Protein AF-A0A914VA08-F1 (afdb_monomer_lite)

Organism: NCBI:txid2011161

Structure (mmCIF, N/CA/C/O backbone):
data_AF-A0A914VA08-F1
#
_entry.id   AF-A0A914VA08-F1
#
loop_
_atom_site.group_PDB
_atom_site.id
_atom_site.type_symbol
_atom_site.label_atom_id
_atom_site.label_alt_id
_atom_site.label_comp_id
_atom_site.label_asym_id
_atom_site.label_entity_id
_atom_site.label_seq_id
_atom_site.pdbx_PDB_ins_code
_atom_site.Cartn_x
_atom_site.Cartn_y
_atom_site.Cartn_z
_atom_site.occupancy
_atom_site.B_iso_or_equiv
_atom_site.auth_seq_id
_atom_site.auth_comp_id
_atom_site.auth_asym_id
_atom_site.auth_atom_id
_atom_site.pdbx_PDB_model_num
ATOM 1 N N . MET A 1 1 ? -42.146 4.310 35.932 1.00 49.16 1 MET A N 1
ATOM 2 C CA . MET A 1 1 ? -40.684 4.479 36.084 1.00 49.16 1 MET A CA 1
ATOM 3 C C . MET A 1 1 ? -39.891 3.374 35.362 1.00 49.16 1 MET A C 1
ATOM 5 O O . MET A 1 1 ? -38.741 3.166 35.701 1.00 49.16 1 MET A O 1
ATOM 9 N N . SER A 1 2 ? -40.464 2.700 34.349 1.00 58.41 2 SER A N 1
ATOM 10 C CA . SER A 1 2 ? -39.874 1.489 33.733 1.00 58.41 2 SER A CA 1
ATOM 11 C C . SER A 1 2 ? -39.297 1.716 32.325 1.00 58.41 2 SER A C 1
ATOM 13 O O . SER A 1 2 ? -38.565 0.879 31.811 1.00 58.41 2 SER A O 1
ATOM 15 N N . SER A 1 3 ? -39.602 2.856 31.695 1.00 59.22 3 SER A N 1
ATOM 16 C CA . SER A 1 3 ? -39.230 3.139 30.298 1.00 59.22 3 SER A CA 1
ATOM 17 C C . SER A 1 3 ? -37.809 3.701 30.138 1.00 59.22 3 SER A C 1
ATOM 19 O O . SER A 1 3 ? -37.181 3.484 29.108 1.00 59.22 3 SER A O 1
ATOM 21 N N . MET A 1 4 ? -37.268 4.369 31.166 1.00 60.03 4 MET A N 1
ATOM 22 C CA . MET A 1 4 ? -35.904 4.931 31.141 1.00 60.03 4 MET A CA 1
ATOM 23 C C . MET A 1 4 ? -34.805 3.869 31.318 1.00 60.03 4 MET A C 1
ATOM 25 O O . MET A 1 4 ? -33.698 4.060 30.827 1.00 60.03 4 MET A O 1
ATOM 29 N N . GLN A 1 5 ? -35.096 2.733 31.964 1.00 60.03 5 GLN A N 1
ATOM 30 C CA . GLN A 1 5 ? -34.128 1.635 32.110 1.00 60.03 5 GLN A CA 1
ATOM 31 C C . GLN A 1 5 ? -33.979 0.796 30.832 1.00 60.03 5 GLN A C 1
ATOM 33 O O . GLN A 1 5 ? -32.873 0.363 30.521 1.00 60.03 5 GLN A O 1
ATOM 38 N N . GLY A 1 6 ? -35.051 0.630 30.046 1.00 62.97 6 GLY A N 1
ATOM 39 C CA . GLY A 1 6 ? -34.992 -0.093 28.767 1.00 62.97 6 GLY A CA 1
ATOM 40 C C . GLY A 1 6 ? -34.183 0.638 27.688 1.00 62.97 6 GLY A C 1
ATOM 41 O O . GLY A 1 6 ? -33.441 0.007 26.941 1.00 62.97 6 GLY A O 1
ATOM 42 N N . GLN A 1 7 ? -34.264 1.973 27.634 1.00 60.62 7 GLN A N 1
ATOM 43 C CA . GLN A 1 7 ? -33.460 2.773 26.698 1.00 60.62 7 GLN A CA 1
ATOM 44 C C . GLN A 1 7 ? -31.964 2.734 27.032 1.00 60.62 7 GLN A C 1
ATOM 46 O O . GLN A 1 7 ? -31.143 2.637 26.122 1.00 60.62 7 GLN A O 1
ATOM 51 N N . ALA A 1 8 ? -31.610 2.754 28.320 1.00 72.50 8 ALA A N 1
ATOM 52 C CA . ALA A 1 8 ? -30.217 2.682 28.754 1.00 72.50 8 ALA A CA 1
ATOM 53 C C . ALA A 1 8 ? -29.576 1.314 28.452 1.00 72.50 8 ALA A C 1
ATOM 55 O O . ALA A 1 8 ? -28.436 1.264 27.997 1.00 72.50 8 ALA A O 1
ATOM 56 N N . ALA A 1 9 ? -30.313 0.214 28.640 1.00 72.88 9 ALA A N 1
ATOM 57 C CA . ALA A 1 9 ? -29.819 -1.134 28.348 1.00 72.88 9 ALA A CA 1
ATOM 58 C C . ALA A 1 9 ? -29.530 -1.342 26.849 1.00 72.88 9 ALA A C 1
ATOM 60 O O . ALA A 1 9 ? -28.479 -1.867 26.489 1.00 72.88 9 ALA A O 1
ATOM 61 N N . ASN A 1 10 ? -30.415 -0.858 25.972 1.00 77.50 10 ASN A N 1
ATOM 62 C CA . ASN A 1 10 ? -30.220 -0.968 24.524 1.00 77.50 10 ASN A CA 1
ATOM 63 C C . ASN A 1 10 ? -29.056 -0.098 24.021 1.00 77.50 10 ASN A C 1
ATOM 65 O O . ASN A 1 10 ? -28.301 -0.524 23.151 1.00 77.50 10 ASN A O 1
ATOM 69 N N . ALA A 1 11 ? -28.880 1.103 24.583 1.00 78.75 11 ALA A N 1
ATOM 70 C CA . ALA A 1 11 ? -27.751 1.971 24.249 1.00 78.75 11 ALA A CA 1
ATOM 71 C C . ALA A 1 11 ? -26.406 1.375 24.704 1.00 78.75 11 ALA A C 1
ATOM 73 O O . ALA A 1 11 ? -25.399 1.513 24.011 1.00 78.75 11 ALA A O 1
ATOM 74 N N . MET A 1 12 ? -26.389 0.686 25.850 1.00 77.75 12 MET A N 1
ATOM 75 C CA . MET A 1 12 ? -25.191 0.028 26.370 1.00 77.75 12 MET A CA 1
ATOM 76 C C . MET A 1 12 ? -24.750 -1.158 25.501 1.00 77.75 12 MET A C 1
ATOM 78 O O . MET A 1 12 ? -23.553 -1.299 25.253 1.00 77.75 12 MET A O 1
ATOM 82 N N . GLU A 1 13 ? -25.682 -1.971 24.993 1.00 80.44 13 GLU A N 1
ATOM 83 C CA . GLU A 1 13 ? -25.329 -3.079 24.089 1.00 80.44 13 GLU A CA 1
ATOM 84 C C . GLU A 1 13 ? -24.793 -2.558 22.744 1.00 80.44 13 GLU A C 1
ATOM 86 O O . GLU A 1 13 ? -23.763 -3.031 22.271 1.00 80.44 13 GLU A O 1
ATOM 91 N N . GLN A 1 14 ? -25.389 -1.495 22.188 1.00 79.31 14 GLN A N 1
ATOM 92 C CA . GLN A 1 14 ? -24.883 -0.846 20.967 1.00 79.31 14 GLN A CA 1
ATOM 93 C C . GLN A 1 14 ? -23.474 -0.263 21.152 1.00 79.31 14 GLN A C 1
ATOM 95 O O . GLN A 1 14 ? -22.616 -0.398 20.278 1.00 79.31 14 GLN A O 1
ATOM 100 N N . ALA A 1 15 ? -23.208 0.372 22.298 1.00 80.31 15 ALA A N 1
ATOM 101 C CA . ALA A 1 15 ? -21.885 0.907 22.610 1.00 80.31 15 ALA A CA 1
ATOM 102 C C . ALA A 1 15 ? -20.831 -0.205 22.754 1.00 80.31 15 ALA A C 1
ATOM 104 O O . ALA A 1 15 ? -19.686 -0.030 22.337 1.00 80.31 15 ALA A O 1
ATOM 105 N N . LYS A 1 16 ? -21.217 -1.360 23.307 1.00 81.38 16 LYS A N 1
ATOM 106 C CA . LYS A 1 16 ? -20.354 -2.538 23.439 1.00 81.38 16 LYS A CA 1
ATOM 107 C C . LYS A 1 16 ? -20.020 -3.154 22.0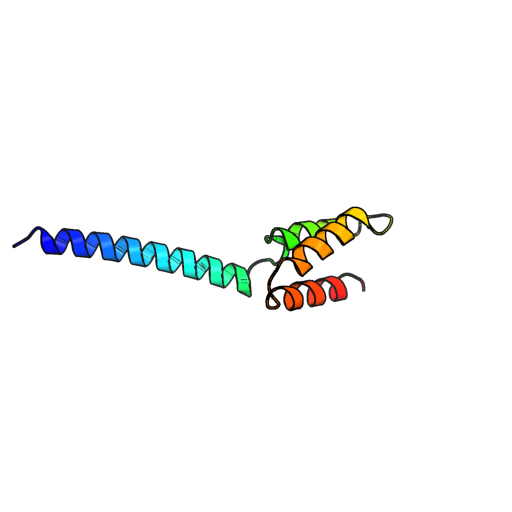79 1.00 81.38 16 LYS A C 1
ATOM 109 O O . LYS A 1 16 ? -18.851 -3.430 21.827 1.00 81.38 16 LYS A O 1
ATOM 114 N N . GLU A 1 17 ? -20.995 -3.312 21.186 1.00 79.00 17 GLU A N 1
ATOM 115 C CA . GLU A 1 17 ? -20.755 -3.793 19.815 1.00 79.00 17 GLU A CA 1
ATOM 116 C C . GLU A 1 17 ? -19.849 -2.839 19.023 1.00 79.00 17 GLU A C 1
ATOM 118 O O . GLU A 1 17 ? -18.900 -3.276 18.370 1.00 79.00 17 GLU A O 1
ATOM 123 N N . ALA A 1 18 ? -20.078 -1.526 19.132 1.00 79.06 18 ALA A N 1
ATOM 124 C CA . ALA A 1 18 ? -19.232 -0.521 18.495 1.00 79.06 18 ALA A CA 1
ATOM 125 C C . ALA A 1 18 ? -17.794 -0.537 19.042 1.00 79.06 18 ALA A C 1
ATOM 127 O O . ALA A 1 18 ? -16.844 -0.401 18.271 1.00 79.06 18 ALA A O 1
ATOM 128 N N . ALA A 1 19 ? -17.622 -0.742 20.352 1.00 77.00 19 ALA A N 1
ATOM 129 C CA . ALA A 1 19 ? -16.309 -0.860 20.980 1.00 77.00 19 ALA A CA 1
ATOM 130 C C . ALA A 1 19 ? -15.566 -2.136 20.552 1.00 77.00 19 ALA A C 1
ATOM 132 O O . ALA A 1 19 ? -14.358 -2.077 20.333 1.00 77.00 19 ALA A O 1
ATOM 133 N N . ILE A 1 20 ? -16.271 -3.262 20.387 1.00 78.81 20 ILE A N 1
ATOM 134 C CA . ILE A 1 20 ? -15.688 -4.510 19.871 1.00 78.81 20 ILE A CA 1
ATOM 135 C C . ILE A 1 20 ? -15.252 -4.331 18.413 1.00 78.81 20 ILE A C 1
ATOM 137 O O . ILE A 1 20 ? -14.116 -4.655 18.090 1.00 78.81 20 ILE A O 1
ATOM 141 N N . ASN A 1 21 ? -16.094 -3.740 17.560 1.00 77.94 21 ASN A N 1
ATOM 142 C CA . ASN A 1 21 ? -15.768 -3.484 16.151 1.00 77.94 21 ASN A CA 1
ATOM 143 C C . ASN A 1 21 ? -14.591 -2.505 16.001 1.00 77.94 21 ASN A C 1
ATOM 145 O O . ASN A 1 21 ? -13.672 -2.732 15.219 1.00 77.94 21 ASN A O 1
ATOM 149 N N . VAL A 1 22 ? -14.571 -1.428 16.794 1.00 77.19 22 VAL A N 1
ATOM 150 C CA . VAL A 1 22 ? -13.408 -0.534 16.856 1.00 77.19 22 VAL A CA 1
ATOM 151 C C . VAL A 1 22 ? -12.175 -1.310 17.306 1.00 77.19 22 VAL A C 1
ATOM 153 O O . VAL A 1 22 ? -11.156 -1.226 16.633 1.00 77.19 22 VAL A O 1
ATOM 156 N N . GLY A 1 23 ? -12.267 -2.085 18.391 1.00 73.00 23 GLY A N 1
ATOM 157 C CA . GLY A 1 23 ? -11.171 -2.896 18.919 1.00 73.00 23 GLY A CA 1
ATOM 158 C C . GLY A 1 23 ? -10.605 -3.879 17.895 1.00 73.00 23 GLY A C 1
ATOM 159 O O . GLY A 1 23 ? -9.390 -3.942 17.735 1.00 73.00 23 GLY A O 1
ATOM 160 N N . GLU A 1 24 ? -11.462 -4.575 17.152 1.00 68.81 24 GLU A N 1
ATOM 161 C CA . GLU A 1 24 ? -11.084 -5.464 16.050 1.00 68.81 24 GLU A CA 1
ATOM 162 C C . GLU A 1 24 ? -10.343 -4.692 14.954 1.00 68.81 24 GLU A C 1
ATOM 164 O O . GLU A 1 24 ? -9.218 -5.047 14.622 1.00 68.81 24 GLU A O 1
ATOM 169 N N . LYS A 1 25 ? -10.870 -3.545 14.505 1.00 6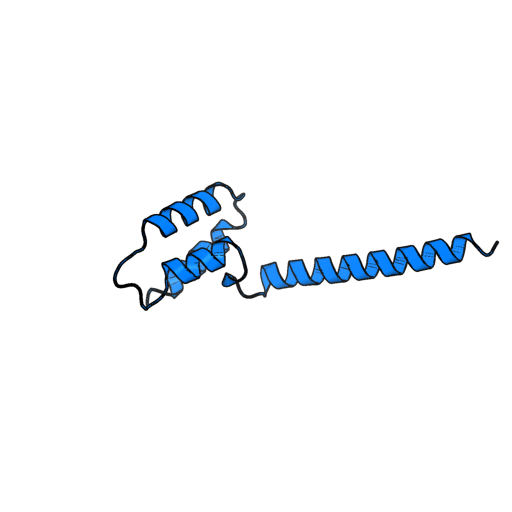7.56 25 LYS A N 1
ATOM 170 C CA . LYS A 1 25 ? -10.194 -2.698 13.507 1.00 67.56 25 LYS A CA 1
ATOM 171 C C . LYS A 1 25 ? -8.838 -2.173 13.967 1.00 67.56 25 LYS A C 1
ATOM 173 O O . LYS A 1 25 ? -7.925 -2.058 13.153 1.00 67.56 25 LYS A O 1
ATOM 178 N N . VAL A 1 26 ? -8.689 -1.828 15.249 1.00 70.25 26 VAL A N 1
ATOM 179 C CA . VAL A 1 26 ? -7.392 -1.396 15.795 1.00 70.25 26 VAL A CA 1
ATOM 180 C C . VAL A 1 26 ? -6.433 -2.589 15.867 1.00 70.25 26 VAL A C 1
ATOM 182 O O . VAL A 1 26 ? -5.251 -2.452 15.565 1.00 70.25 26 VAL A O 1
ATOM 185 N N . THR A 1 27 ? -6.938 -3.771 16.219 1.00 69.50 27 THR A N 1
ATOM 186 C CA . THR A 1 27 ? -6.141 -5.002 16.275 1.00 69.50 27 THR A CA 1
ATOM 187 C C . THR A 1 27 ? -5.683 -5.411 14.880 1.00 69.50 27 THR A C 1
ATOM 189 O O . THR A 1 27 ? -4.493 -5.619 14.695 1.00 69.50 27 THR A O 1
ATOM 192 N N . ASP A 1 28 ? -6.555 -5.402 13.875 1.00 63.84 28 ASP A N 1
ATOM 193 C CA . ASP A 1 28 ? -6.201 -5.658 12.474 1.00 63.84 28 ASP A CA 1
ATOM 194 C C . ASP A 1 28 ? -5.205 -4.631 11.926 1.00 63.84 28 ASP A C 1
ATOM 196 O 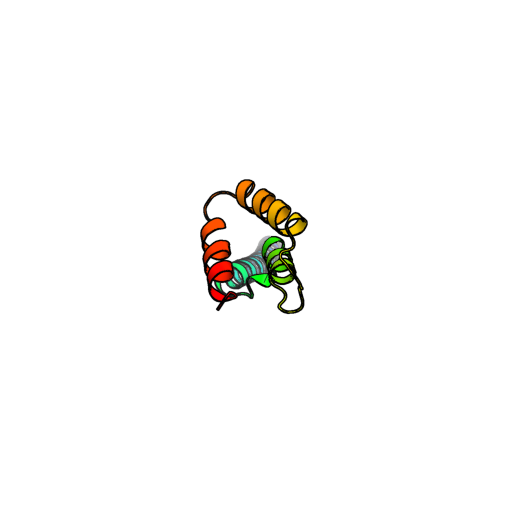O . ASP A 1 28 ? -4.322 -4.968 11.142 1.00 63.84 28 ASP A O 1
ATOM 200 N N . PHE A 1 29 ? -5.284 -3.380 12.378 1.00 64.25 29 PHE A N 1
ATOM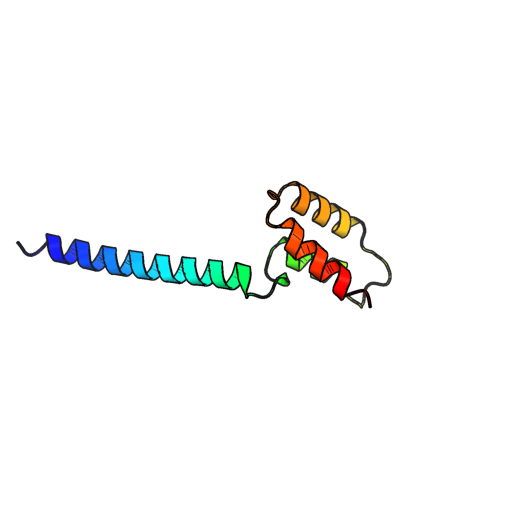 201 C CA . PHE A 1 29 ? -4.325 -2.351 11.988 1.00 64.25 29 PHE A CA 1
ATOM 202 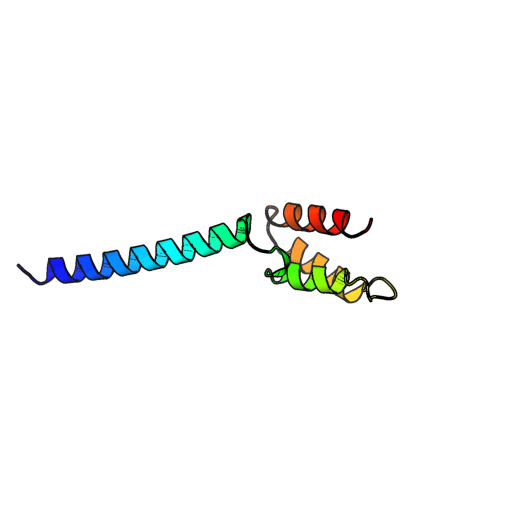C C . PHE A 1 29 ? -2.904 -2.620 12.517 1.00 64.25 29 PHE A C 1
ATOM 204 O O . PHE A 1 29 ? -1.929 -2.320 11.830 1.00 64.25 29 PHE A O 1
ATOM 211 N N . PHE A 1 30 ? -2.769 -3.178 13.726 1.00 64.69 30 PHE A N 1
ATOM 212 C CA . PHE A 1 30 ? -1.464 -3.432 14.358 1.00 64.69 30 PHE A CA 1
ATOM 213 C C . PHE A 1 30 ? -0.985 -4.892 14.278 1.00 64.69 30 PHE A C 1
ATOM 215 O O . PHE A 1 30 ? 0.209 -5.143 14.436 1.00 64.69 30 PHE A O 1
ATOM 222 N N . GLN A 1 31 ? -1.887 -5.849 14.068 1.00 62.56 31 GLN A N 1
ATOM 223 C CA . GLN A 1 31 ? -1.643 -7.299 14.095 1.00 62.56 31 GLN A CA 1
ATOM 224 C C . GLN A 1 31 ? -2.223 -8.036 12.877 1.00 62.56 31 GLN A C 1
ATOM 226 O O . GLN A 1 31 ? -1.915 -9.212 12.685 1.00 62.56 31 GLN A O 1
ATOM 231 N N . GLY A 1 32 ? -3.054 -7.381 12.063 1.00 65.44 32 GLY A N 1
ATOM 232 C CA . GLY A 1 32 ? -3.617 -7.962 10.848 1.00 65.44 32 GLY A CA 1
ATOM 233 C C . GLY A 1 32 ? -2.601 -8.034 9.710 1.00 65.44 32 GLY A C 1
ATOM 234 O O . GLY A 1 32 ? -1.509 -7.463 9.767 1.00 65.44 32 GLY A O 1
ATOM 235 N N . ASN A 1 33 ? -2.953 -8.764 8.649 1.00 71.31 33 ASN A N 1
ATOM 236 C CA . ASN A 1 33 ? -2.095 -8.877 7.472 1.00 71.31 33 ASN A CA 1
ATOM 237 C C . ASN A 1 33 ? -1.959 -7.491 6.800 1.00 71.31 33 ASN A C 1
ATOM 239 O O . ASN A 1 33 ? -2.966 -6.956 6.323 1.00 71.31 33 ASN A O 1
ATOM 243 N N . PRO A 1 34 ? -0.743 -6.920 6.695 1.00 70.06 34 PRO A N 1
ATOM 244 C CA . PRO A 1 34 ? -0.529 -5.594 6.115 1.00 70.06 34 PRO A CA 1
ATOM 245 C C . PRO A 1 34 ? -1.016 -5.479 4.660 1.00 70.06 34 PRO A C 1
ATOM 247 O O . PRO A 1 34 ? -1.385 -4.382 4.233 1.00 70.06 34 PRO A O 1
ATOM 250 N N . PHE A 1 35 ? -1.097 -6.595 3.922 1.00 77.12 35 PHE A N 1
ATOM 251 C CA . PHE A 1 35 ? -1.602 -6.655 2.544 1.00 77.12 35 PHE A CA 1
ATOM 252 C C . PHE A 1 35 ? -3.122 -6.487 2.419 1.00 77.12 35 PHE A C 1
ATOM 254 O O . PHE A 1 35 ? -3.623 -6.224 1.333 1.00 77.12 35 PHE A O 1
ATOM 261 N N . THR A 1 36 ? -3.869 -6.550 3.524 1.00 77.56 36 THR A N 1
ATOM 262 C CA . THR A 1 36 ? -5.317 -6.265 3.520 1.00 77.56 36 THR A CA 1
ATOM 263 C C . THR A 1 36 ? -5.632 -4.773 3.413 1.00 77.56 36 THR A C 1
ATOM 265 O O . THR A 1 36 ? -6.752 -4.393 3.070 1.00 77.56 36 THR A O 1
ATOM 268 N N . SER A 1 37 ? -4.650 -3.907 3.683 1.00 76.88 37 SER A N 1
ATOM 269 C CA . SER A 1 37 ? -4.806 -2.468 3.485 1.00 76.88 37 SER A CA 1
ATOM 270 C C . SER A 1 37 ? -4.821 -2.115 1.989 1.00 76.88 37 SER A C 1
ATOM 272 O O . SER A 1 37 ? -4.161 -2.790 1.196 1.00 76.88 37 SER A O 1
ATOM 274 N N . PRO A 1 38 ? -5.500 -1.028 1.570 1.00 81.31 38 PRO A N 1
ATOM 275 C CA . PRO A 1 38 ? -5.519 -0.622 0.162 1.00 81.31 38 PRO A CA 1
ATOM 276 C C . PRO A 1 38 ? -4.123 -0.411 -0.447 1.00 81.31 38 PRO A C 1
ATOM 278 O O . PRO A 1 38 ? -3.898 -0.753 -1.604 1.00 81.31 38 PRO A O 1
ATOM 281 N N . VAL A 1 39 ? -3.176 0.124 0.333 1.00 84.31 39 VAL A N 1
ATOM 282 C CA . VAL A 1 39 ? -1.773 0.274 -0.089 1.00 84.31 39 VAL A CA 1
ATOM 283 C C . VAL A 1 39 ? -1.010 -1.045 -0.032 1.00 84.31 39 VAL A C 1
ATOM 285 O O . VAL A 1 39 ? -0.204 -1.320 -0.912 1.00 84.31 39 VAL A O 1
ATOM 288 N N . GLY A 1 40 ? -1.304 -1.893 0.953 1.00 81.81 40 GLY A N 1
ATOM 289 C CA . GLY A 1 40 ? -0.730 -3.226 1.085 1.00 81.81 40 GLY A CA 1
ATOM 290 C C . GLY A 1 40 ? -1.040 -4.115 -0.113 1.00 81.81 40 GLY A C 1
ATOM 291 O O . GLY A 1 40 ? -0.121 -4.693 -0.677 1.00 81.81 40 GLY A O 1
ATOM 292 N N . ALA A 1 41 ? -2.292 -4.154 -0.566 1.00 85.75 41 ALA A N 1
ATOM 293 C CA . ALA A 1 41 ? -2.679 -4.928 -1.746 1.00 85.75 41 ALA A CA 1
ATOM 294 C C . ALA A 1 41 ? -1.935 -4.470 -3.016 1.00 85.75 41 ALA A C 1
ATOM 296 O O . ALA A 1 41 ? -1.585 -5.282 -3.870 1.00 85.75 41 ALA A O 1
ATOM 297 N N . LYS A 1 42 ? -1.659 -3.163 -3.138 1.00 87.31 42 LYS A N 1
ATOM 298 C CA . LYS A 1 42 ? -0.842 -2.617 -4.232 1.00 87.31 42 LYS A CA 1
ATOM 299 C C . LYS A 1 42 ? 0.624 -3.016 -4.096 1.00 87.31 42 LYS A C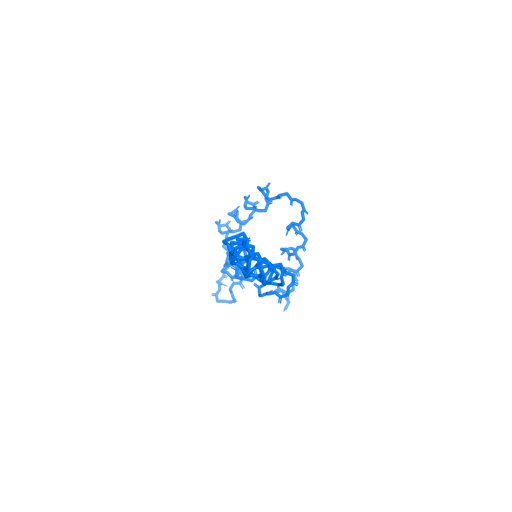 1
ATOM 301 O O . LYS A 1 42 ? 1.243 -3.366 -5.091 1.00 87.31 42 LYS A O 1
ATOM 306 N N . ILE A 1 43 ? 1.170 -2.996 -2.881 1.00 85.94 43 ILE A N 1
ATOM 307 C CA . ILE A 1 43 ? 2.538 -3.454 -2.612 1.00 85.94 43 ILE A CA 1
ATOM 308 C C . ILE A 1 43 ? 2.683 -4.932 -2.975 1.00 85.94 43 ILE A C 1
ATOM 310 O O . ILE A 1 43 ? 3.606 -5.266 -3.703 1.00 85.94 43 ILE A O 1
ATOM 314 N N . GLU A 1 44 ? 1.749 -5.788 -2.551 1.00 88.56 44 GLU A N 1
ATOM 315 C CA . GLU A 1 44 ? 1.751 -7.222 -2.873 1.00 88.56 44 GLU A CA 1
ATOM 316 C C . GLU A 1 44 ? 1.830 -7.461 -4.386 1.00 88.56 44 GLU A C 1
ATOM 318 O O . GLU A 1 44 ? 2.655 -8.242 -4.850 1.00 88.56 44 GLU A O 1
ATOM 323 N N . GLN A 1 45 ? 1.043 -6.711 -5.162 1.00 89.75 45 GLN A N 1
ATOM 324 C CA . GLN A 1 45 ? 1.064 -6.759 -6.625 1.00 89.75 45 GLN A CA 1
ATOM 325 C C . GLN A 1 45 ? 2.356 -6.194 -7.238 1.00 89.75 45 GLN A C 1
ATOM 327 O O . GLN A 1 45 ? 2.798 -6.696 -8.265 1.00 89.75 45 GLN A O 1
ATOM 332 N N . ALA A 1 46 ? 2.963 -5.156 -6.649 1.00 88.56 46 ALA A N 1
ATOM 333 C CA . ALA A 1 46 ? 4.228 -4.571 -7.126 1.00 88.56 46 ALA A CA 1
ATOM 334 C C . ALA A 1 46 ? 5.429 -5.479 -6.844 1.00 88.56 46 ALA A C 1
ATOM 336 O O . ALA A 1 46 ? 6.453 -5.354 -7.514 1.00 88.56 46 ALA A O 1
ATOM 337 N N . THR A 1 47 ? 5.311 -6.356 -5.847 1.00 85.62 47 THR A N 1
ATOM 338 C CA . THR A 1 47 ? 6.377 -7.251 -5.386 1.00 85.62 47 THR A CA 1
ATOM 339 C C . THR A 1 47 ? 6.093 -8.721 -5.686 1.00 85.62 47 THR A C 1
ATOM 341 O O . THR A 1 47 ? 6.705 -9.592 -5.073 1.00 85.62 47 THR A O 1
ATOM 344 N N . ASP A 1 48 ? 5.155 -9.016 -6.588 1.00 87.38 48 ASP A N 1
ATOM 345 C CA . ASP A 1 48 ? 4.850 -10.391 -6.975 1.00 87.38 48 ASP A CA 1
ATOM 346 C C . ASP A 1 48 ? 6.100 -11.033 -7.621 1.00 87.38 48 ASP A C 1
ATOM 348 O O . ASP A 1 48 ? 6.642 -10.486 -8.589 1.00 87.38 48 ASP A O 1
ATOM 352 N N . PRO A 1 49 ? 6.579 -12.189 -7.120 1.00 85.19 49 PRO A N 1
ATOM 353 C CA . PRO A 1 49 ? 7.789 -12.844 -7.622 1.00 85.19 49 PRO A CA 1
ATOM 354 C C . PRO A 1 49 ? 7.671 -13.333 -9.074 1.00 85.19 49 PRO A C 1
ATOM 356 O O . PRO A 1 49 ? 8.671 -13.721 -9.676 1.00 85.19 49 PRO A O 1
ATOM 359 N N . THR A 1 50 ? 6.465 -13.352 -9.644 1.00 91.44 50 THR A N 1
ATOM 360 C CA . THR A 1 50 ? 6.221 -13.684 -11.052 1.00 91.44 50 THR A CA 1
ATOM 361 C C . THR A 1 50 ? 6.456 -12.506 -12.001 1.00 91.44 50 THR A C 1
ATOM 363 O O . THR A 1 50 ? 6.486 -12.705 -13.219 1.00 91.44 50 THR A O 1
ATOM 366 N N . LEU A 1 51 ? 6.655 -11.287 -11.483 1.00 87.19 51 LEU A N 1
ATOM 367 C CA . LEU A 1 51 ? 6.981 -10.124 -12.301 1.00 87.19 51 LEU A CA 1
ATOM 368 C C . LEU A 1 51 ? 8.360 -10.278 -12.948 1.00 87.19 51 LEU A C 1
ATOM 370 O O . LEU A 1 51 ? 9.370 -10.481 -12.280 1.00 87.19 51 LEU A O 1
ATOM 374 N N . ALA A 1 52 ? 8.412 -10.113 -14.270 1.00 90.94 52 ALA A N 1
ATOM 375 C CA . ALA A 1 52 ? 9.668 -10.138 -15.021 1.00 90.94 52 ALA A CA 1
ATOM 376 C C . ALA A 1 52 ? 10.565 -8.914 -14.741 1.00 90.94 52 ALA A C 1
ATOM 378 O O . ALA A 1 52 ? 11.774 -8.976 -14.956 1.00 90.94 52 ALA A O 1
ATOM 379 N N . SER A 1 53 ? 9.969 -7.799 -14.311 1.00 88.12 53 SER A N 1
ATOM 380 C CA . SER A 1 53 ? 10.637 -6.533 -13.990 1.00 88.12 53 SER A CA 1
ATOM 381 C C . SER A 1 53 ? 9.726 -5.654 -13.131 1.00 88.12 53 SER A C 1
ATOM 383 O O . SER A 1 53 ? 8.531 -5.924 -13.006 1.00 88.12 53 SER A O 1
ATOM 385 N N . GLU A 1 54 ? 10.258 -4.560 -12.590 1.00 85.38 54 GLU A N 1
ATOM 386 C CA . GLU A 1 54 ? 9.513 -3.652 -11.720 1.00 85.38 54 GLU A CA 1
ATOM 387 C C . GLU A 1 54 ? 8.298 -3.023 -12.420 1.00 85.38 54 GLU A C 1
ATOM 389 O O . GLU A 1 54 ? 8.383 -2.507 -13.540 1.00 85.38 54 GLU A O 1
ATOM 394 N N . ASN A 1 55 ? 7.160 -2.988 -11.721 1.00 87.75 55 ASN A N 1
ATOM 395 C CA . ASN A 1 55 ? 5.972 -2.280 -12.181 1.00 87.75 55 ASN A CA 1
ATOM 396 C C . ASN A 1 55 ? 6.013 -0.811 -11.732 1.00 87.75 55 ASN A C 1
ATOM 398 O O . ASN A 1 55 ? 5.428 -0.430 -10.718 1.00 87.75 55 ASN A O 1
ATOM 402 N N . TRP A 1 56 ? 6.698 0.034 -12.505 1.00 91.81 56 TRP A N 1
ATOM 403 C CA . TRP A 1 56 ? 6.843 1.458 -12.186 1.00 91.81 56 TRP A CA 1
ATOM 404 C C . TRP A 1 56 ? 5.517 2.218 -12.106 1.00 91.81 56 TRP A C 1
ATOM 406 O O . TRP A 1 56 ? 5.404 3.135 -11.299 1.00 91.81 56 TRP A O 1
ATOM 416 N N . GLY A 1 57 ? 4.502 1.829 -12.885 1.00 91.31 57 GLY A N 1
ATOM 417 C CA . GLY A 1 57 ? 3.173 2.440 -12.792 1.00 91.31 57 GLY A CA 1
ATOM 418 C C . GLY A 1 57 ? 2.546 2.221 -11.416 1.00 91.31 57 GLY A C 1
ATOM 419 O O . GLY A 1 57 ? 2.082 3.170 -10.788 1.00 91.31 57 GLY A O 1
ATOM 420 N N . LEU A 1 58 ? 2.615 0.986 -10.916 1.00 88.31 58 LEU A N 1
ATOM 421 C CA . LEU A 1 58 ? 2.123 0.646 -9.584 1.00 88.31 58 LEU A CA 1
ATOM 422 C C . LEU A 1 58 ? 2.989 1.263 -8.477 1.00 88.31 58 LEU A C 1
ATOM 424 O O . LEU A 1 58 ? 2.459 1.752 -7.484 1.00 88.31 58 LEU A O 1
ATOM 428 N N . ASN A 1 59 ? 4.310 1.318 -8.674 1.00 85.56 59 ASN A N 1
ATOM 429 C CA . ASN A 1 59 ? 5.224 1.965 -7.731 1.00 85.56 59 ASN A CA 1
ATOM 430 C C . ASN A 1 59 ? 4.923 3.464 -7.576 1.00 85.56 59 ASN A C 1
ATOM 432 O O . ASN A 1 59 ? 4.915 3.961 -6.452 1.00 85.56 59 ASN A O 1
ATOM 436 N N . MET A 1 60 ? 4.630 4.176 -8.670 1.00 91.31 60 MET A N 1
ATOM 437 C CA . MET A 1 60 ? 4.252 5.594 -8.609 1.00 91.31 60 MET A CA 1
ATOM 438 C C . MET A 1 60 ? 2.914 5.798 -7.890 1.00 91.31 60 MET A C 1
ATOM 440 O O . MET A 1 60 ? 2.794 6.709 -7.076 1.00 91.31 60 MET A O 1
ATOM 444 N N . GLU A 1 61 ? 1.940 4.910 -8.105 1.00 87.69 61 GLU A N 1
ATOM 445 C CA . GLU A 1 61 ? 0.658 4.963 -7.393 1.00 87.69 61 GLU A CA 1
ATOM 446 C C . GLU A 1 61 ? 0.822 4.710 -5.882 1.00 87.69 61 GLU A C 1
ATOM 448 O O . GLU A 1 61 ? 0.177 5.361 -5.058 1.00 87.69 61 GLU A O 1
ATOM 453 N N . ILE A 1 62 ? 1.718 3.798 -5.495 1.00 86.50 62 ILE A N 1
ATOM 454 C CA . ILE A 1 62 ? 2.068 3.568 -4.086 1.00 86.50 62 ILE A CA 1
ATOM 455 C C . ILE A 1 62 ? 2.713 4.825 -3.486 1.00 86.50 62 ILE A C 1
ATOM 457 O O . ILE A 1 62 ? 2.358 5.211 -2.372 1.00 86.50 62 ILE A O 1
ATOM 461 N N . CYS A 1 63 ? 3.623 5.489 -4.209 1.00 85.12 63 CYS A N 1
ATOM 462 C CA . CYS A 1 63 ? 4.227 6.747 -3.763 1.00 85.12 63 CYS A CA 1
ATOM 463 C C . CYS A 1 63 ? 3.172 7.832 -3.522 1.00 85.12 63 CYS A C 1
ATOM 465 O O . CYS A 1 63 ? 3.215 8.492 -2.484 1.00 85.12 63 CYS A O 1
ATOM 467 N N . ASP A 1 64 ? 2.207 7.985 -4.429 1.00 85.62 64 ASP A N 1
ATOM 468 C CA . ASP A 1 64 ? 1.104 8.934 -4.264 1.00 85.62 64 ASP A CA 1
ATOM 469 C C . ASP A 1 64 ? 0.276 8.611 -3.015 1.00 85.62 64 ASP A C 1
ATOM 471 O O . ASP A 1 64 ? 0.008 9.496 -2.200 1.00 85.62 64 ASP A O 1
ATOM 475 N N . PHE A 1 65 ? -0.052 7.334 -2.800 1.00 84.00 65 PHE A N 1
ATOM 476 C CA . PHE A 1 65 ? -0.803 6.898 -1.624 1.00 84.00 65 PHE A CA 1
ATOM 477 C C . PHE A 1 65 ? -0.064 7.216 -0.316 1.00 84.00 65 PHE A C 1
ATOM 479 O O . PHE A 1 65 ? -0.657 7.752 0.618 1.00 84.00 65 PHE A O 1
ATOM 486 N N . VAL A 1 66 ? 1.241 6.929 -0.255 1.00 79.31 66 VAL A N 1
ATOM 487 C CA . VAL A 1 66 ? 2.084 7.217 0.916 1.00 79.31 66 VAL A CA 1
ATOM 488 C C . VAL A 1 66 ? 2.157 8.717 1.181 1.00 79.31 66 VAL A C 1
ATOM 490 O O . VAL A 1 66 ? 1.939 9.147 2.313 1.00 79.31 66 VAL A O 1
ATOM 493 N N . ASN A 1 67 ? 2.412 9.512 0.142 1.00 79.69 67 ASN A N 1
ATOM 494 C CA . ASN A 1 67 ? 2.551 10.965 0.244 1.00 79.69 67 ASN A CA 1
ATOM 495 C C . ASN A 1 67 ? 1.252 11.660 0.678 1.00 79.69 67 ASN A C 1
ATOM 497 O O . ASN A 1 67 ? 1.295 12.743 1.256 1.00 79.69 67 ASN A O 1
ATOM 501 N N . MET A 1 68 ? 0.100 11.042 0.417 1.00 77.44 68 MET A N 1
ATOM 502 C CA . MET A 1 68 ? -1.208 11.542 0.846 1.00 77.44 68 MET A CA 1
ATOM 503 C C . MET A 1 68 ? -1.598 11.088 2.261 1.00 77.44 68 MET A C 1
ATOM 505 O O . MET A 1 68 ? -2.578 11.590 2.814 1.00 77.44 68 MET A O 1
ATOM 509 N N . THR A 1 69 ? -0.847 10.166 2.873 1.00 68.88 69 THR A N 1
ATOM 510 C CA . THR A 1 69 ? -1.120 9.676 4.230 1.00 68.88 69 THR A CA 1
ATOM 511 C C . THR A 1 69 ? -0.225 10.346 5.282 1.00 68.88 69 THR A C 1
ATOM 513 O O . THR A 1 69 ? 0.996 10.334 5.136 1.00 68.88 69 THR A O 1
ATOM 516 N N . PRO A 1 70 ? -0.780 10.906 6.377 1.00 61.22 70 PRO A N 1
ATOM 517 C CA . PRO A 1 70 ? 0.028 11.531 7.422 1.00 61.22 70 PRO A CA 1
ATOM 518 C C . PRO A 1 70 ? 0.917 10.501 8.145 1.00 61.22 70 PRO A C 1
ATOM 520 O O . PRO A 1 70 ? 0.410 9.564 8.759 1.00 61.22 70 PRO A O 1
ATOM 523 N N . GLU A 1 71 ? 2.234 10.707 8.010 1.00 51.81 71 GLU A N 1
ATOM 524 C CA . GLU A 1 71 ? 3.486 10.248 8.669 1.00 51.81 71 GLU A CA 1
ATOM 525 C C . GLU A 1 71 ? 3.539 8.995 9.584 1.00 51.81 71 GLU A C 1
ATOM 527 O O . GLU A 1 71 ? 4.614 8.410 9.734 1.00 51.81 71 GLU A O 1
ATOM 532 N N . GLY A 1 72 ? 2.434 8.507 10.150 1.00 50.19 72 GLY A N 1
ATOM 533 C CA . GLY A 1 72 ? 2.366 7.250 10.909 1.00 50.19 72 GLY A CA 1
ATOM 534 C C . GLY A 1 72 ? 2.317 5.982 10.042 1.00 50.19 72 GLY A C 1
ATOM 535 O O . GLY A 1 72 ? 2.782 4.930 10.474 1.00 50.19 72 GLY A O 1
ATOM 536 N N . LEU A 1 73 ? 1.818 6.072 8.802 1.00 55.31 73 LEU A N 1
ATOM 537 C CA . LEU A 1 73 ? 1.670 4.932 7.876 1.00 55.31 73 LEU A CA 1
ATOM 538 C C . LEU A 1 73 ? 2.948 4.603 7.082 1.00 55.31 73 LEU A C 1
ATOM 540 O O . LEU A 1 73 ? 3.155 3.459 6.674 1.00 55.31 73 LEU A O 1
ATOM 544 N N . ALA A 1 74 ? 3.855 5.571 6.927 1.00 53.97 74 ALA A N 1
ATOM 545 C CA . ALA A 1 74 ? 5.071 5.415 6.127 1.00 53.97 74 ALA A CA 1
ATOM 546 C C . ALA A 1 74 ? 6.052 4.365 6.692 1.00 53.97 74 ALA A C 1
ATOM 548 O O . ALA A 1 74 ? 6.770 3.711 5.934 1.00 53.97 74 ALA A O 1
ATOM 549 N N . ARG A 1 75 ? 6.082 4.153 8.019 1.00 48.81 75 ARG A N 1
ATOM 550 C CA . ARG A 1 75 ? 7.031 3.208 8.641 1.00 48.81 75 ARG A CA 1
ATOM 551 C C . ARG A 1 75 ? 6.668 1.736 8.441 1.00 48.81 75 ARG A C 1
ATOM 553 O O . ARG A 1 75 ? 7.576 0.913 8.394 1.00 48.81 75 ARG A O 1
ATOM 560 N N . ILE A 1 76 ? 5.388 1.395 8.290 1.00 52.50 76 ILE A N 1
ATOM 561 C CA . ILE A 1 76 ? 4.963 0.004 8.048 1.00 52.50 76 ILE A CA 1
ATOM 562 C C . ILE A 1 76 ? 5.271 -0.412 6.599 1.00 52.50 76 ILE A C 1
ATOM 564 O O . ILE A 1 76 ? 5.686 -1.542 6.351 1.00 52.50 76 ILE A O 1
ATOM 568 N N . ILE A 1 77 ? 5.161 0.524 5.655 1.00 56.69 77 ILE A N 1
ATOM 569 C CA . ILE A 1 77 ? 5.324 0.271 4.216 1.00 56.69 77 ILE A CA 1
ATOM 570 C C . ILE A 1 77 ? 6.791 -0.019 3.843 1.00 56.69 77 ILE A C 1
ATOM 572 O O . ILE A 1 77 ? 7.069 -0.938 3.073 1.00 56.69 77 ILE A O 1
ATOM 576 N N . ILE A 1 78 ? 7.754 0.691 4.442 1.00 54.69 78 ILE A N 1
ATOM 577 C CA . ILE A 1 78 ? 9.186 0.534 4.114 1.00 54.69 78 ILE A CA 1
ATOM 578 C C . ILE A 1 78 ? 9.785 -0.764 4.689 1.00 54.69 78 ILE A C 1
ATOM 580 O O . ILE A 1 78 ? 10.623 -1.406 4.047 1.00 54.69 78 ILE A O 1
ATOM 584 N N . VAL A 1 79 ? 9.355 -1.188 5.884 1.00 50.34 79 VAL A N 1
ATOM 585 C CA . VAL A 1 79 ? 9.898 -2.396 6.539 1.00 50.34 79 VAL A CA 1
ATOM 586 C C . VAL A 1 79 ? 9.537 -3.671 5.765 1.00 50.34 79 VAL A C 1
ATOM 588 O O . VAL A 1 79 ? 10.319 -4.619 5.767 1.00 50.34 79 VAL A O 1
ATOM 591 N N . HIS A 1 80 ? 8.402 -3.695 5.059 1.00 52.41 80 HIS A N 1
ATOM 592 C CA . HIS A 1 80 ? 8.009 -4.848 4.243 1.00 52.41 80 HIS A CA 1
ATOM 593 C C . HIS A 1 80 ? 8.649 -4.844 2.847 1.00 52.41 80 HIS A C 1
ATOM 595 O O . HIS A 1 80 ? 9.150 -5.879 2.411 1.00 52.41 80 HIS A O 1
ATOM 601 N N . MET A 1 81 ? 8.732 -3.679 2.189 1.00 52.56 81 MET A N 1
ATOM 602 C CA . MET A 1 81 ? 9.390 -3.534 0.877 1.00 52.56 81 MET A CA 1
ATOM 603 C C . MET A 1 81 ? 10.862 -3.983 0.906 1.00 52.56 81 MET A C 1
ATOM 605 O O . MET A 1 81 ? 11.368 -4.530 -0.067 1.00 52.56 81 MET A O 1
ATOM 609 N N . THR A 1 82 ? 11.549 -3.803 2.039 1.00 51.81 82 THR A N 1
ATOM 610 C CA . THR A 1 82 ? 12.965 -4.187 2.201 1.00 51.81 82 THR A CA 1
ATOM 611 C C . THR A 1 82 ? 13.189 -5.653 2.589 1.00 51.81 82 THR A C 1
ATOM 613 O O . THR A 1 82 ? 14.313 -6.134 2.485 1.00 51.81 82 THR A O 1
ATOM 616 N N . LYS A 1 83 ? 12.152 -6.383 3.025 1.00 49.38 83 LYS A N 1
ATOM 617 C CA . LYS A 1 83 ? 12.260 -7.792 3.455 1.00 49.38 83 LYS A CA 1
ATOM 618 C C . LYS A 1 83 ? 11.922 -8.811 2.361 1.00 49.38 83 LYS A C 1
ATOM 620 O O . LYS A 1 83 ? 12.267 -9.972 2.531 1.00 49.38 83 LYS A O 1
ATOM 625 N N . GLN A 1 84 ? 11.278 -8.387 1.274 1.00 48.28 84 GLN A N 1
ATOM 626 C CA . GLN A 1 84 ? 10.854 -9.251 0.158 1.00 48.28 84 GLN A CA 1
ATOM 627 C C . GLN A 1 84 ? 11.839 -9.256 -1.033 1.00 48.28 84 GLN A C 1
ATOM 629 O O . GLN A 1 84 ? 11.610 -9.969 -2.001 1.00 48.28 84 GLN A O 1
ATOM 634 N N . GLN A 1 85 ? 12.932 -8.478 -0.988 1.00 45.97 85 GLN A N 1
ATOM 635 C CA . GLN A 1 85 ? 13.948 -8.423 -2.062 1.00 45.97 85 GLN A CA 1
ATOM 636 C C . GLN A 1 85 ? 15.232 -9.232 -1.774 1.00 45.97 85 GLN A C 1
ATOM 638 O O . GLN A 1 85 ? 16.236 -9.051 -2.463 1.00 45.97 85 GLN A O 1
ATOM 643 N N . THR A 1 86 ? 15.226 -10.113 -0.769 1.00 41.19 86 THR A N 1
ATOM 644 C CA . THR A 1 86 ? 16.319 -11.075 -0.503 1.00 41.19 86 THR A CA 1
ATOM 645 C C . THR A 1 86 ? 15.848 -12.501 -0.649 1.00 41.19 86 THR A C 1
ATOM 647 O O . THR A 1 86 ? 14.785 -12.792 -0.057 1.00 41.19 86 THR A O 1
#

InterPro domains:
  IPR002014 VHS domain [PF00790] (34-71)
  IPR002014 VHS domain [PS50179] (46-86)
  IPR008942 ENTH/VHS [G3DSA:1.25.40.90] (23-85)
  IPR008942 ENTH/VHS [SSF48464] (29-78)

Radius of gyration: 20.41 Å; chains: 1; bounding box: 57×25×51 Å

Foldseek 3Di:
DPVVVVVVVVVVVVVVVVVVVVVVVVCCVVPNDQCVDPLNVLLCVQLPPPDPDGPVVSVVVSVVVLVPDPDPPVVVSVVVNVVSPD

Sequence (86 aa):
MSSMQGQAANAMEQAKEAAINVGEKVTDFFQGNPFTSPVGAKIEQATDPTLASENWGLNMEICDFVNMTPEGLARIIIVHMTKQQT

Secondary structure (DSSP, 8-state):
--HHHHHHHHHHHHHHHHHHHHHHHHHHHHHS-GGGSHHHHHHHHHT-TT-SS--HHHHHHHHHHHHHS-TTSHHHHHHHHTTS--

pLDDT: mean 72.62, std 13.87, range [41.19, 91.81]